Protein AF-A0A9E0KUA5-F1 (afdb_monomer)

Foldseek 3Di:
DDDDDDDDDDDDDDDDDDDDDDDDDDDDDPDDDDDDDDDDDDDDPPDPPPPPPDDDPDPPPPPPPPPPPDDPVRLVVQLVQVLVVLCVQQVLAGDPPQHAAADVPLLVVLVPDPVLQVDDDPNHRQDSVSVVVSVVVVCPDPSNVVNLQPDQAHAHSNNDGDGGRPNPDPDD

Radius of gyration: 28.0 Å; Cα contacts (8 Å, |Δi|>4): 112; chains: 1; bounding box: 60×71×62 Å

Sequence (172 aa):
MSYIPRPRKRVYVLSDRKEEGASKTFSSYIHTKPYTQTYNLDSDPHRKRKNFAKENRRPFREKKAQQPLFSPAQRRARLIEIINFFVKTYPMCFSLTNPKPLKIRIHQDIFAKADYLQMTVSSLPISKIMVREALCFYTKSEPYKHALSNAEGRVDLTGEIVSPVQVEMDQV

Nearest PDB structures (foldseek):
  7rgt-assembly7_G  TM=7.886E-01  e=6.054E-05  Legionella pneumophila
  7rgt-assembly6_F  TM=8.118E-01  e=8.819E-05  Legionella pneumophila
  7rgs-assembly2_B  TM=8.378E-01  e=1.758E-04  Legionella pneumophila

Secondary structure (DSSP, 8-state):
----PPPPPP---------------------PPPPPP-------TT-------STT------------SS-HHHHHHHHHHHHHHHHHH-TTT--SSSPPPBPTTTHHHHHHSGGGGG-EETTEE--HHHHHHHHHHHHTSHHHHHHHHH-SEEE-SSS-EEEE--------

pLDDT: mean 72.06, std 22.09, range [31.19, 96.31]

Solvent-accessible surface area (backbone atoms only — not comparable to full-atom values): 11690 Å² total; per-residue (Å²): 138,84,87,82,83,79,86,78,82,89,78,87,82,88,80,89,80,89,86,82,84,87,88,87,88,88,92,81,82,82,83,79,83,81,88,83,88,81,79,93,78,85,90,77,96,77,76,78,79,76,80,86,68,83,86,76,74,69,75,80,73,73,74,72,82,72,71,74,95,54,53,76,66,59,47,51,52,50,33,51,53,52,48,55,48,42,30,73,75,25,57,68,31,34,44,94,83,72,31,54,33,65,34,87,70,47,69,55,62,50,69,69,39,76,66,48,82,71,41,60,57,94,94,36,76,64,49,78,64,54,54,54,51,26,50,53,55,52,66,66,34,68,63,33,48,57,30,45,77,74,39,77,39,15,25,36,72,84,46,49,76,77,42,74,50,84,76,79,77,86,83,127

Structure (mmCIF, N/CA/C/O backbone):
data_AF-A0A9E0KUA5-F1
#
_entry.id   AF-A0A9E0KUA5-F1
#
loop_
_atom_site.group_PDB
_atom_site.id
_atom_site.type_symbol
_atom_site.label_atom_id
_atom_site.label_alt_id
_atom_site.label_comp_id
_atom_site.label_asym_id
_atom_site.label_entity_id
_atom_site.label_seq_id
_atom_site.pdbx_PDB_ins_code
_atom_site.Cartn_x
_atom_site.Cartn_y
_atom_site.Cartn_z
_atom_site.occupancy
_atom_site.B_iso_or_equiv
_atom_site.auth_seq_id
_atom_site.auth_comp_id
_atom_site.auth_asym_id
_atom_site.auth_atom_id
_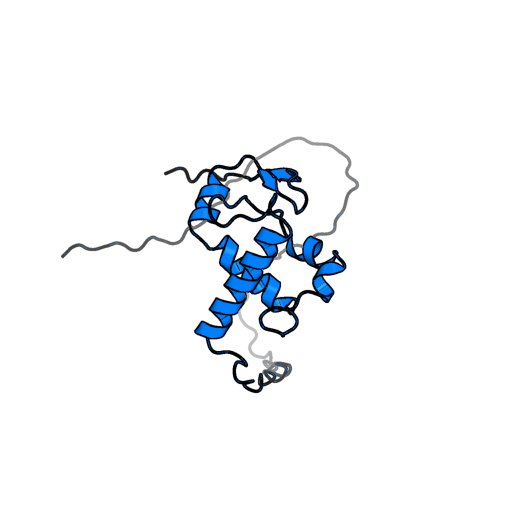atom_site.pdbx_PDB_model_num
ATOM 1 N N . MET A 1 1 ? 28.644 -2.226 37.965 1.00 46.88 1 MET A N 1
ATOM 2 C CA . MET A 1 1 ? 28.242 -3.350 37.088 1.00 46.88 1 MET A CA 1
ATOM 3 C C . MET A 1 1 ? 26.881 -3.837 37.552 1.00 46.88 1 MET A C 1
ATOM 5 O O . MET A 1 1 ? 26.801 -4.397 38.635 1.00 46.88 1 MET A O 1
ATOM 9 N N . SER A 1 2 ? 25.820 -3.556 36.796 1.00 52.16 2 SER A N 1
ATOM 10 C CA . SER A 1 2 ? 24.435 -3.758 37.251 1.00 52.16 2 SER A CA 1
ATOM 11 C C . SER A 1 2 ? 23.842 -5.019 36.622 1.00 52.16 2 SER A C 1
ATOM 13 O O . SER A 1 2 ? 23.812 -5.148 35.400 1.00 52.16 2 SER A O 1
ATOM 15 N N . TYR A 1 3 ? 23.401 -5.963 37.451 1.00 46.66 3 TYR A N 1
ATOM 16 C CA . TYR A 1 3 ? 22.882 -7.261 37.016 1.00 46.66 3 TYR A CA 1
ATOM 17 C C . TYR A 1 3 ? 21.419 -7.133 36.563 1.00 46.66 3 TYR A C 1
ATOM 19 O O . TYR A 1 3 ? 20.558 -6.786 37.366 1.00 46.66 3 TYR A O 1
ATOM 27 N N . ILE A 1 4 ? 21.126 -7.424 35.291 1.00 55.69 4 ILE A N 1
ATOM 28 C CA . ILE A 1 4 ? 19.754 -7.416 34.754 1.00 55.69 4 ILE A CA 1
ATOM 29 C C . ILE A 1 4 ? 19.180 -8.842 34.850 1.00 55.69 4 ILE A C 1
ATOM 31 O O . ILE A 1 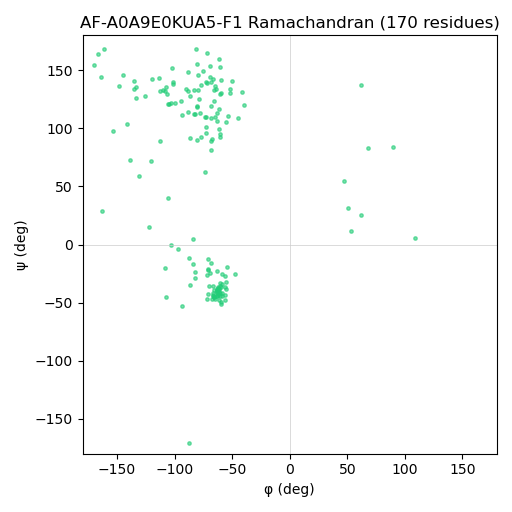4 ? 19.651 -9.731 34.131 1.00 55.69 4 IL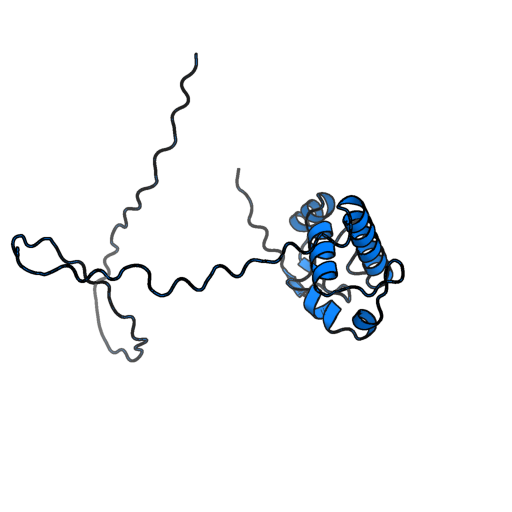E A O 1
ATOM 35 N N . PRO A 1 5 ? 18.179 -9.108 35.712 1.00 55.78 5 PRO A N 1
ATOM 36 C CA . PRO A 1 5 ? 17.581 -10.433 35.828 1.00 55.78 5 PRO A CA 1
ATOM 37 C C . PRO A 1 5 ? 16.697 -10.752 34.613 1.00 55.78 5 PRO A C 1
ATOM 39 O O . PRO A 1 5 ? 15.941 -9.913 34.126 1.00 55.78 5 PRO A O 1
ATOM 42 N N . ARG A 1 6 ? 16.759 -11.998 34.125 1.00 50.38 6 ARG A N 1
ATOM 43 C CA . ARG A 1 6 ? 15.902 -12.464 33.021 1.00 50.38 6 ARG A CA 1
ATOM 44 C C . ARG A 1 6 ? 14.480 -12.756 33.530 1.00 50.38 6 ARG A C 1
ATOM 46 O O . ARG A 1 6 ? 14.357 -13.413 34.568 1.00 50.38 6 ARG A O 1
ATOM 53 N N . PRO A 1 7 ? 13.411 -12.370 32.807 1.00 48.31 7 PRO A N 1
ATOM 54 C CA . PRO A 1 7 ? 12.045 -12.705 33.201 1.00 48.31 7 PRO A CA 1
ATOM 55 C C . PRO A 1 7 ? 11.810 -14.224 33.165 1.00 48.31 7 PRO A C 1
ATOM 57 O O . PRO A 1 7 ? 12.189 -14.914 32.214 1.00 48.31 7 PRO A O 1
ATOM 60 N N . ARG A 1 8 ? 11.182 -14.754 34.222 1.00 54.00 8 ARG A N 1
ATOM 61 C CA . ARG A 1 8 ? 10.819 -16.177 34.337 1.00 54.00 8 ARG A CA 1
ATOM 62 C C . ARG A 1 8 ? 9.606 -16.502 33.454 1.00 54.00 8 ARG A C 1
ATOM 64 O O . ARG A 1 8 ? 8.733 -15.665 33.242 1.00 54.00 8 ARG A O 1
ATOM 71 N N . LYS A 1 9 ? 9.544 -17.739 32.952 1.00 50.31 9 LYS A N 1
ATOM 72 C CA . LYS A 1 9 ? 8.428 -18.235 32.125 1.00 50.31 9 LYS A CA 1
ATOM 73 C C . LYS A 1 9 ? 7.127 -18.271 32.941 1.00 50.31 9 LYS A C 1
ATOM 75 O O . LYS A 1 9 ? 7.140 -18.752 34.072 1.00 50.31 9 LYS A O 1
ATOM 80 N N . ARG A 1 10 ? 6.011 -17.821 32.349 1.00 46.41 10 ARG A N 1
ATOM 81 C CA . ARG A 1 10 ? 4.660 -17.990 32.917 1.00 46.41 10 ARG A CA 1
ATOM 82 C C . ARG A 1 10 ? 4.341 -19.478 33.090 1.00 46.41 10 ARG A C 1
ATOM 84 O O . ARG A 1 10 ? 4.466 -20.247 32.139 1.00 46.41 10 ARG A O 1
ATOM 91 N N . VAL A 1 11 ? 3.870 -19.839 34.278 1.00 41.66 11 VAL A N 1
ATOM 92 C CA . VAL A 1 11 ? 3.135 -21.079 34.550 1.00 41.66 11 VAL A CA 1
ATOM 93 C C . VAL A 1 11 ? 1.681 -20.671 34.759 1.00 41.66 11 VAL A C 1
ATOM 95 O O . VAL A 1 11 ? 1.419 -19.739 35.517 1.00 41.66 11 VAL A O 1
ATOM 98 N N . TYR A 1 12 ? 0.749 -21.331 34.076 1.00 46.88 12 TYR A N 1
ATOM 99 C CA . TYR A 1 12 ? -0.680 -21.146 34.312 1.00 46.88 12 TYR A CA 1
ATOM 100 C C . TYR A 1 12 ? -1.153 -22.219 35.292 1.00 46.88 12 TYR A C 1
ATOM 102 O O . TYR A 1 12 ? -0.984 -23.407 35.030 1.00 46.88 12 TYR A O 1
ATOM 110 N N . VAL A 1 13 ? -1.744 -21.790 36.405 1.00 45.75 13 VAL A N 1
ATOM 111 C CA . VAL A 1 13 ? -2.511 -22.645 37.316 1.00 45.75 13 VAL A CA 1
ATOM 112 C C . VAL A 1 13 ? -3.978 -22.303 37.078 1.00 45.75 13 VAL A C 1
ATOM 114 O O . VAL A 1 13 ? -4.350 -21.137 37.202 1.00 45.75 13 VAL A O 1
ATOM 117 N N . LEU A 1 14 ? -4.791 -23.287 36.689 1.00 40.06 14 LEU A N 1
ATOM 118 C CA . LEU A 1 14 ? -6.245 -23.146 36.732 1.00 40.06 14 LEU A CA 1
ATOM 119 C C . LEU A 1 14 ? -6.721 -23.589 38.116 1.00 40.06 14 LEU A C 1
ATOM 121 O O . LEU A 1 14 ? -6.327 -24.656 38.582 1.00 40.06 14 LEU A O 1
ATOM 125 N N . SER A 1 15 ? -7.565 -22.769 38.736 1.00 36.19 15 SER A N 1
ATOM 126 C CA . SER A 1 15 ? -8.250 -23.080 39.991 1.00 36.19 15 SER A CA 1
ATOM 127 C C . SER A 1 15 ? -9.724 -23.346 39.706 1.00 36.19 15 SER A C 1
ATOM 129 O O . SER A 1 15 ? -10.353 -22.596 38.956 1.00 36.19 15 SER A O 1
ATOM 131 N N . ASP A 1 16 ? -10.271 -24.398 40.306 1.00 39.47 16 ASP A N 1
ATOM 132 C CA . ASP A 1 16 ? -11.622 -24.883 40.027 1.00 39.47 16 ASP A CA 1
ATOM 133 C C . ASP A 1 16 ? -12.733 -23.934 40.509 1.00 39.47 16 ASP A C 1
ATOM 135 O O . ASP A 1 16 ? -12.661 -23.351 41.593 1.00 39.47 16 ASP A O 1
ATOM 139 N N . ARG A 1 17 ? -13.828 -23.858 39.739 1.00 41.91 17 ARG A N 1
ATOM 140 C CA . ARG A 1 17 ? -15.139 -23.414 40.235 1.00 41.91 17 ARG A CA 1
ATOM 141 C C . ARG A 1 17 ? -16.047 -24.629 40.396 1.00 41.91 17 ARG A C 1
ATOM 143 O O . ARG A 1 17 ? -16.326 -25.324 39.423 1.00 41.91 17 ARG A O 1
ATOM 150 N N . LYS A 1 18 ? -16.531 -24.847 41.620 1.00 40.12 18 LYS A N 1
ATOM 151 C CA . LYS A 1 18 ? -17.674 -25.726 41.895 1.00 40.12 18 LYS A CA 1
ATOM 152 C C . LYS A 1 18 ? -18.963 -25.066 41.407 1.00 40.12 18 LYS A C 1
ATOM 154 O O . LYS A 1 18 ? -19.182 -23.903 41.732 1.00 40.12 18 LYS A O 1
ATOM 159 N N . GLU A 1 19 ? -19.849 -25.846 40.796 1.00 42.31 19 GLU A N 1
ATOM 160 C CA . GLU A 1 19 ? -21.298 -25.622 40.859 1.00 42.31 19 GLU A CA 1
ATOM 161 C C . GLU A 1 19 ? -21.994 -26.962 41.154 1.00 42.31 19 GLU A C 1
ATOM 163 O O . GLU A 1 19 ? -21.631 -27.997 40.594 1.00 42.31 19 GLU A O 1
ATOM 168 N N . GLU A 1 20 ? -22.959 -26.950 42.077 1.00 39.97 20 GLU A N 1
ATOM 169 C CA . GLU A 1 20 ? -23.757 -28.112 42.492 1.00 39.97 20 GLU A CA 1
ATOM 170 C C . GLU A 1 20 ? -25.228 -27.922 42.069 1.00 39.97 20 GLU A C 1
ATOM 172 O O . GLU A 1 20 ? -25.752 -26.816 42.161 1.00 39.97 20 GLU A O 1
ATOM 177 N N . GLY A 1 21 ? -25.906 -29.008 41.665 1.00 34.53 21 GLY A N 1
ATOM 178 C CA . GLY A 1 21 ? -27.368 -29.055 41.447 1.00 34.53 21 GLY A CA 1
ATOM 179 C C . GLY A 1 21 ? -27.834 -28.682 40.023 1.00 34.53 21 GLY A C 1
ATOM 180 O O . GLY A 1 21 ? -28.098 -27.522 39.750 1.00 34.53 21 GLY A O 1
ATOM 181 N N . ALA A 1 22 ? -27.859 -29.580 39.022 1.00 35.97 22 ALA A N 1
ATOM 182 C CA . ALA A 1 22 ? -28.844 -30.669 38.804 1.00 35.97 22 ALA A CA 1
ATOM 183 C C . ALA A 1 22 ? -30.296 -30.163 38.580 1.00 35.97 22 ALA A C 1
ATOM 185 O O . ALA A 1 22 ? -30.755 -29.328 39.338 1.00 35.97 22 ALA A O 1
ATOM 186 N N . SER A 1 23 ? -31.144 -30.648 37.655 1.00 46.47 23 SER A N 1
ATOM 187 C CA . SER A 1 23 ? -31.140 -31.672 36.573 1.00 46.47 23 SER A CA 1
ATOM 188 C C . SER A 1 23 ? -32.406 -31.430 35.701 1.00 46.47 23 SER A C 1
ATOM 190 O O . SER A 1 23 ? -33.335 -30.825 36.217 1.00 46.47 23 SER A O 1
ATOM 192 N N . LYS A 1 24 ? -32.654 -31.904 34.463 1.00 40.72 24 LYS A N 1
ATOM 193 C CA . LYS A 1 24 ? -31.957 -32.562 33.318 1.00 40.72 24 LYS A CA 1
ATOM 194 C C . LYS A 1 24 ? -32.927 -32.386 32.112 1.00 40.72 24 LYS A C 1
ATOM 196 O O . LYS A 1 24 ? -34.133 -32.415 32.314 1.00 40.72 24 LYS A O 1
ATOM 201 N N . THR A 1 25 ? -32.516 -32.183 30.859 1.00 47.22 25 THR A N 1
ATOM 202 C CA . THR A 1 25 ? -32.025 -33.200 29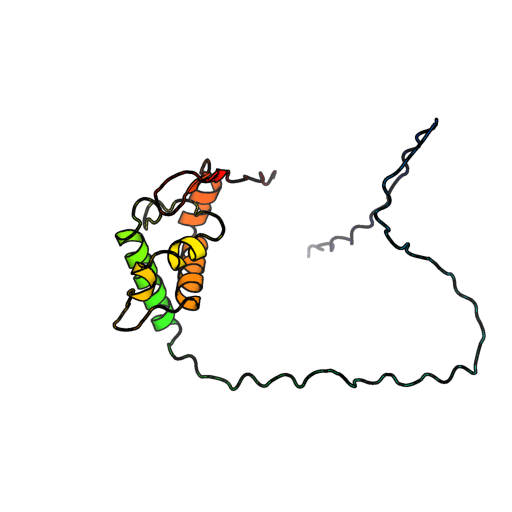.899 1.00 47.22 25 THR A CA 1
ATOM 203 C C . THR A 1 25 ? -31.424 -32.496 28.667 1.00 47.22 25 THR A C 1
ATOM 205 O O . THR A 1 25 ? -31.753 -31.350 28.381 1.00 47.22 25 THR A O 1
ATOM 208 N N . PHE A 1 26 ? -30.499 -33.155 27.961 1.00 33.44 26 PHE A N 1
ATOM 209 C CA . PHE A 1 26 ? -29.517 -32.502 27.084 1.00 33.44 26 PHE A CA 1
ATOM 210 C C . PHE A 1 26 ? -29.424 -33.222 25.728 1.00 33.44 26 PHE A C 1
ATOM 212 O O . PHE A 1 26 ? -29.189 -34.428 25.701 1.00 33.44 26 PHE A O 1
ATOM 219 N N . SER A 1 27 ? -29.583 -32.501 24.610 1.00 37.41 27 SER A N 1
ATOM 220 C CA . SER A 1 27 ? -29.457 -33.055 23.249 1.00 37.41 27 SER A CA 1
ATOM 221 C C . SER A 1 27 ? -28.702 -32.103 22.316 1.00 37.41 27 SER A C 1
ATOM 223 O O . SER A 1 27 ? -29.268 -31.462 21.433 1.00 37.41 27 SER A O 1
ATOM 225 N N . SER A 1 28 ? -27.389 -32.002 22.523 1.00 40.12 28 SER A N 1
ATOM 226 C CA . SER A 1 28 ? -26.469 -31.385 21.563 1.00 40.12 28 SER A CA 1
ATOM 227 C C . SER A 1 28 ? -25.068 -31.976 21.728 1.00 40.12 28 SER A C 1
ATOM 229 O O . SER A 1 28 ? -24.311 -31.557 22.603 1.00 40.12 28 SER A O 1
ATOM 231 N N . TYR A 1 29 ? -24.709 -32.949 20.888 1.00 38.41 29 TYR A N 1
ATOM 232 C CA . TYR A 1 29 ? -23.370 -33.542 20.882 1.00 38.41 29 TYR A CA 1
ATOM 233 C C . TYR A 1 29 ? -22.608 -33.209 19.600 1.00 38.41 29 TYR A C 1
ATOM 235 O O . TYR A 1 29 ? -22.574 -33.981 18.643 1.00 38.41 29 TYR A O 1
ATOM 243 N N . ILE A 1 30 ? -21.903 -32.077 19.640 1.00 38.78 30 ILE A N 1
ATOM 244 C CA . ILE A 1 30 ? -20.647 -31.942 18.901 1.00 38.78 30 ILE A CA 1
ATOM 245 C C . ILE A 1 30 ? -19.639 -32.871 19.586 1.00 38.78 30 ILE A C 1
ATOM 247 O O . ILE A 1 30 ? -19.358 -32.729 20.774 1.00 38.78 30 ILE A O 1
ATOM 251 N N . HIS A 1 31 ? -19.119 -33.849 18.849 1.00 36.12 31 HIS A N 1
ATOM 252 C CA . HIS A 1 31 ? -18.245 -34.879 19.406 1.00 36.12 31 HIS A CA 1
ATOM 253 C C . HIS A 1 31 ? -16.780 -34.407 19.419 1.00 36.12 31 HIS A C 1
ATOM 255 O O . HIS A 1 31 ? -16.037 -34.594 18.454 1.00 36.12 31 HIS A O 1
ATOM 261 N N . THR A 1 32 ? -16.343 -33.797 20.522 1.00 43.66 32 THR A N 1
ATOM 262 C CA . THR A 1 32 ? -14.916 -33.589 20.807 1.00 43.66 32 THR A CA 1
ATOM 263 C C . THR A 1 32 ? -14.311 -34.896 21.328 1.00 43.66 32 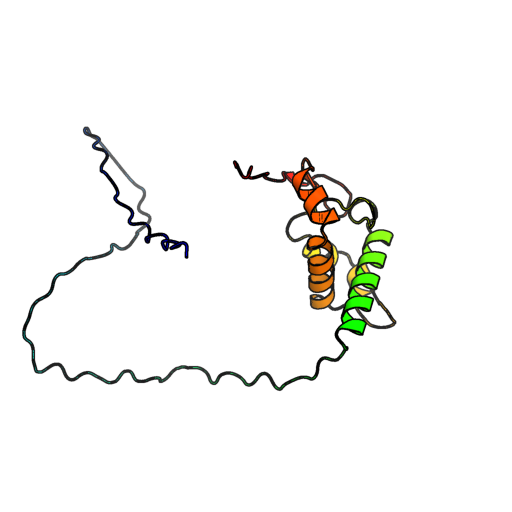THR A C 1
ATOM 265 O O . THR A 1 32 ? -14.810 -35.492 22.279 1.00 43.66 32 THR A O 1
ATOM 268 N N . LYS A 1 33 ? -13.232 -35.385 20.699 1.00 39.16 33 LYS A N 1
ATOM 269 C CA . LYS A 1 33 ? -12.516 -36.577 21.188 1.00 39.16 33 LYS A CA 1
ATOM 270 C C . LYS A 1 33 ? -11.523 -36.180 22.295 1.00 39.16 33 LYS A C 1
ATOM 272 O O . LYS A 1 33 ? -10.803 -35.199 22.105 1.00 39.16 33 LYS A O 1
ATOM 277 N N . PRO A 1 34 ? -11.477 -36.902 23.431 1.00 39.25 34 PRO A N 1
ATOM 278 C CA . PRO A 1 34 ? -10.744 -36.471 24.618 1.00 39.25 34 PRO A CA 1
ATOM 279 C C . PRO A 1 34 ? -9.237 -36.752 24.555 1.00 39.25 34 PRO A C 1
ATOM 281 O O . PRO A 1 34 ? -8.771 -37.684 23.900 1.00 39.25 34 PRO A O 1
ATOM 284 N N . TYR A 1 35 ? -8.488 -35.956 25.316 1.00 31.19 35 TYR A N 1
ATOM 285 C CA . TYR A 1 35 ? -7.081 -36.169 25.645 1.00 31.19 35 TYR A CA 1
ATOM 286 C C . TYR A 1 35 ? -6.969 -37.190 26.787 1.00 31.19 35 TYR A C 1
ATOM 288 O O . TYR A 1 35 ? -7.467 -36.937 27.882 1.00 31.19 35 TYR A O 1
ATOM 296 N N . THR A 1 36 ? -6.311 -38.328 26.555 1.00 42.38 36 THR A N 1
ATOM 297 C CA . THR A 1 36 ? -5.992 -39.302 27.612 1.00 42.38 36 THR A CA 1
ATOM 298 C C . THR A 1 36 ? -4.549 -39.154 28.070 1.00 42.38 36 THR A C 1
ATOM 300 O O . THR A 1 36 ? -3.611 -39.306 27.288 1.00 42.38 36 THR A O 1
ATOM 303 N N . GLN A 1 37 ? -4.389 -38.904 29.363 1.00 44.44 37 GLN A N 1
ATOM 304 C CA . GLN A 1 37 ? -3.124 -38.895 30.085 1.00 44.44 37 GLN A CA 1
ATOM 305 C C . GLN A 1 37 ? -2.809 -40.329 30.544 1.00 44.44 37 GLN A C 1
ATOM 307 O O . GLN A 1 37 ? -3.655 -40.953 31.178 1.00 44.44 37 GLN A O 1
ATOM 312 N N . THR A 1 38 ? -1.621 -40.861 30.245 1.00 39.03 38 THR A N 1
ATOM 313 C CA . THR A 1 38 ? -1.185 -42.182 30.740 1.00 39.03 38 THR A CA 1
ATOM 314 C C . THR A 1 38 ? 0.250 -42.135 31.245 1.00 39.03 38 THR A C 1
ATOM 316 O O . THR A 1 38 ? 1.135 -41.582 30.593 1.00 39.03 38 THR A O 1
ATOM 319 N N . TYR A 1 39 ? 0.444 -42.719 32.420 1.00 37.72 39 TYR A N 1
ATOM 320 C CA . TYR A 1 39 ? 1.673 -42.741 33.213 1.00 37.72 39 TYR A CA 1
ATOM 321 C C . TYR A 1 39 ? 2.644 -43.820 32.707 1.00 37.72 39 TYR A C 1
ATOM 323 O O . TYR A 1 39 ? 2.269 -44.677 31.905 1.00 37.72 39 TYR A O 1
ATOM 331 N N . ASN A 1 40 ? 3.893 -43.785 33.176 1.00 48.75 40 ASN A N 1
ATOM 332 C CA . ASN A 1 40 ? 4.904 -44.772 32.797 1.00 48.75 40 ASN A CA 1
ATOM 333 C C . ASN A 1 40 ? 4.541 -46.173 33.325 1.00 48.75 40 ASN A C 1
ATOM 335 O O . ASN A 1 40 ? 4.258 -46.322 34.512 1.00 48.75 40 ASN A O 1
ATOM 339 N N . LEU A 1 41 ? 4.636 -47.188 32.462 1.00 42.66 41 LEU A N 1
ATOM 340 C CA . LEU A 1 41 ? 4.950 -48.558 32.870 1.00 42.66 41 LEU A CA 1
ATOM 341 C C . LEU A 1 41 ? 6.333 -48.910 32.321 1.00 42.66 41 LEU A C 1
ATOM 343 O O . LEU A 1 41 ? 6.611 -48.689 31.140 1.00 42.66 41 LEU A O 1
ATOM 347 N N . ASP A 1 42 ? 7.173 -49.462 33.187 1.00 44.12 42 ASP A N 1
ATOM 348 C CA . ASP A 1 42 ? 8.471 -50.021 32.828 1.00 44.12 42 ASP A CA 1
ATOM 349 C C . ASP A 1 42 ? 8.354 -51.349 32.053 1.00 44.12 42 ASP A C 1
ATOM 351 O O . ASP A 1 42 ? 7.335 -52.037 32.092 1.00 44.12 42 ASP A O 1
ATOM 355 N N . SER A 1 43 ? 9.469 -51.732 31.423 1.00 50.53 43 SER A N 1
ATOM 356 C CA . SER A 1 43 ? 9.803 -53.103 30.999 1.00 50.53 43 SER A CA 1
ATOM 357 C C . SER A 1 43 ? 8.983 -53.765 29.875 1.00 50.53 43 SER A C 1
ATOM 359 O O . SER A 1 43 ? 8.196 -54.676 30.113 1.00 50.53 43 SER A O 1
ATOM 361 N N . ASP A 1 44 ? 9.342 -53.470 28.618 1.00 49.00 44 ASP A N 1
ATOM 362 C CA . ASP A 1 44 ? 9.274 -54.462 27.524 1.00 49.00 44 ASP A CA 1
ATOM 363 C C . ASP A 1 44 ? 10.490 -54.318 26.569 1.00 49.00 44 ASP A C 1
ATOM 365 O O . ASP A 1 44 ? 10.551 -53.374 25.771 1.00 49.00 44 ASP A O 1
ATOM 369 N N . PRO A 1 45 ? 11.497 -55.216 26.640 1.00 51.72 45 PRO A N 1
ATOM 370 C CA . PRO A 1 45 ? 12.764 -55.068 25.922 1.00 51.72 45 PRO A CA 1
ATOM 371 C C . PRO A 1 45 ? 12.746 -55.566 24.463 1.00 51.72 45 PRO A C 1
ATOM 373 O O . PRO A 1 45 ? 13.800 -55.573 23.820 1.00 51.72 45 PRO A O 1
ATOM 376 N N . HIS A 1 46 ? 11.605 -56.003 23.905 1.00 51.81 46 HIS A N 1
ATOM 377 C CA . HIS A 1 46 ? 11.573 -56.665 22.585 1.00 51.81 46 HIS A CA 1
ATOM 378 C C . HIS A 1 46 ? 10.687 -56.030 21.504 1.00 51.81 46 HIS A C 1
ATOM 380 O O . HIS A 1 46 ? 10.517 -56.589 20.413 1.00 51.81 46 HIS A O 1
ATOM 386 N N . ARG A 1 47 ? 10.245 -54.781 21.689 1.00 46.88 47 ARG A N 1
ATOM 387 C CA . ARG A 1 47 ? 9.596 -54.030 20.604 1.00 46.88 47 ARG A CA 1
ATOM 388 C C . ARG A 1 47 ? 10.613 -53.417 19.633 1.00 46.88 47 ARG A C 1
ATOM 390 O O . ARG A 1 47 ? 11.016 -52.263 19.775 1.00 46.88 47 ARG A O 1
ATOM 397 N N . LYS A 1 48 ? 10.980 -54.177 18.588 1.00 49.09 48 LYS A N 1
ATOM 398 C CA . LYS A 1 48 ? 11.780 -53.700 17.438 1.00 49.09 48 LYS A CA 1
ATOM 399 C C . LYS A 1 48 ? 11.259 -52.338 16.950 1.00 49.09 48 LYS A C 1
ATOM 401 O O . LYS A 1 48 ? 10.185 -52.260 16.348 1.00 49.09 48 LYS A O 1
ATOM 406 N N . ARG A 1 49 ? 12.029 -51.267 17.180 1.00 52.03 49 ARG A N 1
ATOM 407 C CA . ARG A 1 49 ? 11.753 -49.924 16.646 1.00 52.03 49 ARG A CA 1
ATOM 408 C C . ARG A 1 49 ? 11.773 -49.993 15.118 1.00 52.03 49 ARG A C 1
ATOM 410 O O . ARG A 1 49 ? 12.839 -49.984 14.509 1.00 52.03 49 ARG A O 1
ATOM 417 N N . LYS A 1 50 ? 10.596 -50.062 14.487 1.00 51.44 50 LYS A N 1
ATOM 418 C CA . LYS A 1 50 ? 10.477 -49.848 13.041 1.00 51.44 50 LYS A CA 1
ATOM 419 C C . LYS A 1 50 ? 10.914 -48.414 12.754 1.00 51.44 50 LYS A C 1
ATOM 421 O O . LYS A 1 50 ? 10.268 -47.465 13.195 1.00 51.44 50 LYS A O 1
ATOM 426 N N . ASN A 1 51 ? 12.030 -48.278 12.045 1.00 49.38 51 ASN A N 1
ATOM 427 C CA . ASN A 1 51 ? 12.570 -46.994 11.624 1.00 49.38 51 ASN A CA 1
ATOM 428 C C . ASN A 1 51 ? 11.624 -46.354 10.600 1.00 49.38 51 ASN A C 1
ATOM 430 O O . ASN A 1 51 ? 11.789 -46.547 9.401 1.00 49.38 51 ASN A O 1
ATOM 434 N N . PHE A 1 52 ? 10.659 -45.553 11.060 1.00 50.19 52 PHE A N 1
ATOM 435 C CA . PHE A 1 52 ? 9.911 -44.625 10.204 1.00 50.19 52 PHE A CA 1
ATOM 436 C C . PHE A 1 52 ? 10.800 -43.427 9.837 1.00 50.19 52 PHE A C 1
ATOM 438 O O . PHE A 1 52 ? 10.558 -42.276 10.204 1.00 50.19 52 PHE A O 1
ATOM 445 N N . ALA A 1 53 ? 11.894 -43.722 9.139 1.00 56.28 53 ALA A N 1
ATOM 446 C CA . ALA A 1 53 ? 12.827 -42.735 8.644 1.00 56.28 53 ALA A CA 1
ATOM 447 C C . ALA A 1 53 ? 12.253 -42.054 7.392 1.00 56.28 53 ALA A C 1
ATOM 449 O O . ALA A 1 53 ? 12.149 -42.660 6.338 1.00 56.28 53 ALA A O 1
ATOM 450 N N . LYS A 1 54 ? 11.952 -40.755 7.508 1.00 57.97 54 LYS A N 1
ATOM 451 C CA . LYS A 1 54 ? 12.152 -39.743 6.448 1.00 57.97 54 LYS A CA 1
ATOM 452 C C . LYS A 1 54 ? 11.613 -40.018 5.018 1.00 57.97 54 LYS A C 1
ATOM 454 O O . LYS A 1 54 ? 12.155 -39.441 4.084 1.00 57.97 54 LYS A O 1
ATOM 459 N N . GLU A 1 55 ? 10.514 -40.741 4.813 1.00 53.81 55 GLU A N 1
ATOM 460 C CA . GLU A 1 55 ? 10.039 -41.077 3.449 1.00 53.81 55 GLU A CA 1
ATOM 461 C C . GLU A 1 55 ? 8.799 -40.291 2.964 1.00 53.81 55 GLU A C 1
ATOM 463 O O . GLU A 1 55 ? 7.896 -40.846 2.351 1.00 53.81 55 GLU A O 1
ATOM 468 N N . ASN A 1 56 ? 8.703 -38.985 3.259 1.00 52.81 56 ASN A N 1
ATOM 469 C CA . ASN A 1 56 ? 7.759 -38.093 2.548 1.00 52.81 56 ASN A CA 1
ATOM 470 C C . ASN A 1 56 ? 8.046 -36.584 2.697 1.00 52.81 56 ASN A C 1
ATOM 472 O O . ASN A 1 56 ? 7.152 -35.735 2.610 1.00 52.81 56 ASN A O 1
ATOM 476 N N . ARG A 1 57 ? 9.317 -36.199 2.884 1.00 59.00 57 ARG A N 1
ATOM 477 C CA . ARG A 1 57 ? 9.709 -34.810 2.608 1.00 59.00 57 ARG A CA 1
ATOM 478 C C . ARG A 1 57 ? 9.730 -34.637 1.094 1.00 59.00 57 ARG A C 1
ATOM 480 O O . ARG A 1 57 ? 10.731 -34.966 0.465 1.00 59.00 57 ARG A O 1
ATOM 487 N N . ARG A 1 58 ? 8.626 -34.120 0.529 1.00 58.69 58 ARG A N 1
ATOM 488 C CA . ARG A 1 58 ? 8.583 -33.622 -0.859 1.00 58.69 58 ARG A CA 1
ATOM 489 C C . ARG A 1 58 ? 9.884 -32.854 -1.116 1.00 58.69 58 ARG A C 1
ATOM 491 O O . ARG A 1 58 ? 10.217 -32.024 -0.260 1.00 58.69 58 ARG A O 1
ATOM 498 N N . PRO A 1 59 ? 10.613 -33.110 -2.221 1.00 54.50 59 PRO A N 1
ATOM 499 C CA . PRO A 1 59 ? 11.850 -32.394 -2.492 1.00 54.50 59 PRO A CA 1
ATOM 500 C C . PRO A 1 59 ? 11.554 -30.903 -2.383 1.00 54.50 59 PRO A C 1
ATOM 502 O O . PRO A 1 59 ? 10.538 -30.432 -2.906 1.00 54.50 59 PRO A O 1
ATOM 505 N N . PHE A 1 60 ? 12.386 -30.186 -1.624 1.00 56.25 60 PHE A N 1
ATOM 506 C CA . PHE A 1 60 ? 12.265 -28.743 -1.473 1.00 56.25 60 PHE A CA 1
ATOM 507 C C . PHE A 1 60 ? 12.436 -28.162 -2.870 1.00 56.25 60 PHE A C 1
ATOM 509 O O . PHE A 1 60 ? 13.559 -28.057 -3.350 1.00 56.25 60 PHE A O 1
ATOM 516 N N . ARG A 1 61 ? 11.309 -27.909 -3.555 1.00 66.44 61 ARG A N 1
ATOM 517 C CA . ARG A 1 61 ? 11.278 -27.503 -4.959 1.00 66.44 61 ARG A CA 1
ATOM 518 C C . ARG A 1 61 ? 12.151 -26.275 -5.058 1.00 66.44 61 ARG A C 1
ATOM 520 O O . ARG A 1 61 ? 11.737 -25.211 -4.594 1.00 66.44 61 ARG A O 1
ATOM 527 N N . GLU A 1 62 ? 13.339 -26.457 -5.627 1.00 58.97 62 GLU A N 1
ATOM 528 C CA . GLU A 1 62 ? 14.304 -25.390 -5.790 1.00 58.97 62 GLU A CA 1
ATOM 529 C C . GLU A 1 62 ? 13.576 -24.264 -6.501 1.00 58.97 62 GLU A C 1
ATOM 531 O O . GLU A 1 62 ? 13.143 -24.380 -7.655 1.00 58.97 62 GLU A O 1
ATOM 536 N N . LYS A 1 63 ? 13.351 -23.178 -5.759 1.00 64.31 63 LYS A N 1
ATOM 537 C CA . LYS A 1 63 ? 12.874 -21.942 -6.345 1.00 64.31 63 LYS A CA 1
ATOM 538 C C . LYS A 1 63 ? 14.047 -21.465 -7.180 1.00 64.31 63 LYS A C 1
ATOM 540 O O . LYS A 1 63 ? 14.904 -20.768 -6.645 1.00 64.31 63 LYS A O 1
ATOM 545 N N . LYS A 1 64 ? 14.106 -21.906 -8.450 1.00 56.84 64 LYS A N 1
ATOM 546 C CA . LYS A 1 64 ? 15.059 -21.405 -9.447 1.00 56.84 64 LYS A CA 1
ATOM 547 C C . LYS A 1 64 ? 15.141 -19.908 -9.219 1.00 56.84 64 LYS A C 1
ATOM 549 O O . LYS A 1 64 ? 14.091 -19.261 -9.237 1.00 56.84 64 LYS A O 1
ATOM 554 N N . ALA A 1 65 ? 16.335 -19.414 -8.901 1.00 58.56 65 ALA A N 1
ATOM 555 C CA . ALA A 1 65 ? 16.537 -18.043 -8.467 1.00 58.56 65 ALA A CA 1
ATOM 556 C C . ALA A 1 65 ? 16.260 -17.107 -9.648 1.00 58.56 65 ALA A C 1
ATOM 558 O O . ALA A 1 65 ? 17.163 -16.699 -10.373 1.00 58.56 65 ALA A O 1
ATOM 559 N N . GLN A 1 66 ? 14.976 -16.827 -9.876 1.00 61.50 66 GLN A N 1
ATOM 560 C CA . GLN A 1 66 ? 14.520 -15.829 -10.820 1.00 61.50 66 GLN A CA 1
ATOM 561 C C . GLN A 1 66 ? 15.060 -14.510 -10.298 1.00 61.50 66 GLN A C 1
ATOM 563 O O . GLN A 1 66 ? 14.606 -14.014 -9.263 1.00 61.50 66 GLN A O 1
ATOM 568 N N . GLN A 1 67 ? 16.081 -14.002 -10.987 1.00 62.12 67 GLN A N 1
ATOM 569 C CA . GLN A 1 67 ? 16.679 -12.719 -10.666 1.00 62.12 67 GLN A CA 1
ATOM 570 C C . GLN A 1 67 ? 15.557 -11.677 -10.590 1.00 62.12 67 GLN A C 1
ATOM 572 O O . GLN A 1 67 ? 14.657 -11.690 -11.441 1.00 62.12 67 GLN A O 1
ATOM 577 N N . PRO A 1 68 ? 15.537 -10.818 -9.559 1.00 68.81 68 PRO A N 1
ATOM 578 C CA . PRO A 1 68 ? 14.458 -9.864 -9.394 1.00 68.81 68 PRO A CA 1
ATOM 579 C C . PRO A 1 68 ? 14.438 -8.933 -10.607 1.00 68.81 68 PRO A C 1
ATOM 581 O O . PRO A 1 68 ? 15.374 -8.170 -10.818 1.00 68.81 68 PRO A O 1
ATOM 584 N N . LEU A 1 69 ? 13.341 -8.976 -11.372 1.00 74.19 69 LEU A N 1
ATOM 585 C CA . LEU A 1 69 ? 13.156 -8.228 -12.627 1.00 74.19 69 LEU A CA 1
ATOM 586 C C . LEU A 1 69 ? 13.379 -6.708 -12.484 1.00 74.19 69 LEU A C 1
ATOM 588 O O . LEU A 1 69 ? 13.606 -6.019 -13.472 1.00 74.19 69 LEU A O 1
ATOM 592 N N . PHE A 1 70 ? 13.317 -6.195 -11.252 1.00 82.62 70 PHE A N 1
ATOM 593 C CA . PHE A 1 70 ? 13.542 -4.797 -10.900 1.00 82.62 70 PHE A CA 1
ATOM 594 C C . PHE A 1 70 ? 14.439 -4.686 -9.669 1.00 82.62 70 PHE A C 1
ATOM 596 O O . PHE A 1 70 ? 14.252 -5.422 -8.688 1.00 82.62 70 PHE A O 1
ATOM 603 N N . SER A 1 71 ? 15.336 -3.698 -9.688 1.00 90.50 71 SER A N 1
ATOM 604 C CA . SER A 1 71 ? 16.139 -3.323 -8.522 1.00 90.50 71 SER A CA 1
ATOM 605 C C . SER A 1 71 ? 15.247 -2.857 -7.355 1.00 90.50 71 SER A C 1
ATOM 607 O O . SER A 1 71 ? 14.095 -2.457 -7.570 1.00 90.50 71 SER A O 1
ATOM 609 N N . PRO A 1 72 ? 15.737 -2.865 -6.099 1.00 90.19 72 PRO A N 1
ATOM 610 C CA . PRO A 1 72 ? 14.958 -2.389 -4.953 1.00 90.19 72 PRO A CA 1
ATOM 611 C C . PRO A 1 72 ? 14.450 -0.947 -5.118 1.00 90.19 72 PRO A C 1
ATOM 613 O O . PRO A 1 72 ? 13.302 -0.657 -4.777 1.00 90.19 72 PRO A O 1
ATOM 616 N N . ALA A 1 73 ? 15.266 -0.066 -5.709 1.00 92.00 73 ALA A N 1
ATOM 617 C CA . ALA A 1 73 ? 14.898 1.319 -6.001 1.00 92.00 73 ALA A CA 1
ATOM 618 C C . ALA A 1 73 ? 13.801 1.414 -7.077 1.00 92.00 73 ALA A C 1
ATOM 620 O O . ALA A 1 73 ? 12.792 2.083 -6.862 1.00 92.00 73 ALA A O 1
ATOM 621 N N . GLN A 1 74 ? 13.941 0.682 -8.190 1.00 91.38 74 GLN A N 1
ATOM 622 C CA . GLN A 1 74 ? 12.930 0.626 -9.255 1.00 91.38 74 GLN A CA 1
ATOM 623 C C . GLN A 1 74 ? 11.593 0.067 -8.752 1.00 91.38 74 GLN A C 1
ATOM 625 O O . GLN A 1 74 ? 10.534 0.589 -9.097 1.00 91.38 74 GLN A O 1
ATOM 630 N N . ARG A 1 75 ? 11.624 -0.971 -7.902 1.00 90.25 75 ARG A N 1
ATOM 631 C CA . ARG A 1 75 ? 10.415 -1.487 -7.246 1.00 90.25 75 ARG A CA 1
ATOM 632 C C . ARG A 1 75 ? 9.764 -0.396 -6.398 1.00 90.25 75 ARG A C 1
ATOM 634 O O . ARG A 1 75 ? 8.576 -0.155 -6.568 1.00 90.25 75 ARG A O 1
ATOM 641 N N . ARG A 1 76 ? 10.525 0.295 -5.538 1.00 92.69 76 ARG A N 1
ATOM 642 C CA . ARG A 1 76 ? 9.998 1.378 -4.688 1.00 92.69 76 ARG A CA 1
ATOM 643 C C . ARG A 1 76 ? 9.366 2.509 -5.505 1.00 92.69 76 ARG A C 1
ATOM 645 O O . ARG A 1 76 ? 8.268 2.929 -5.155 1.00 92.69 76 ARG A O 1
ATOM 652 N N . ALA A 1 77 ? 10.009 2.955 -6.586 1.00 93.00 77 ALA A N 1
ATOM 653 C CA . ALA A 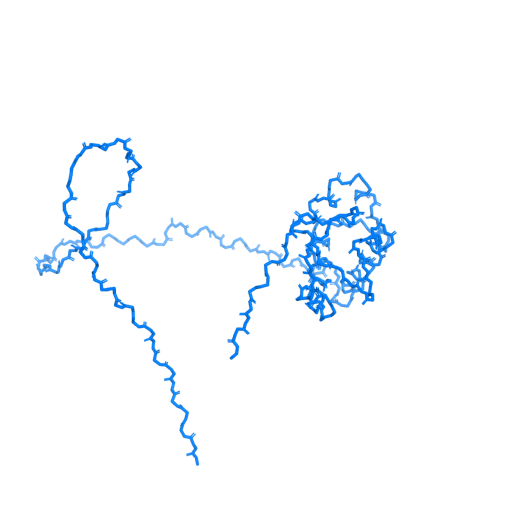1 77 ? 9.460 3.974 -7.484 1.00 93.00 77 ALA A CA 1
ATOM 654 C C . ALA A 1 77 ? 8.088 3.555 -8.043 1.00 93.00 77 ALA A C 1
ATOM 656 O O . ALA A 1 77 ? 7.110 4.283 -7.891 1.00 93.00 77 ALA A O 1
ATOM 657 N N . ARG A 1 78 ? 7.972 2.318 -8.546 1.00 92.00 78 ARG A N 1
ATOM 658 C CA . ARG A 1 78 ? 6.695 1.767 -9.030 1.00 92.00 78 ARG A CA 1
ATOM 659 C C . ARG A 1 78 ? 5.625 1.673 -7.942 1.00 92.00 78 ARG A C 1
ATOM 661 O O . ARG A 1 78 ? 4.466 1.938 -8.230 1.00 92.00 78 ARG A O 1
ATOM 668 N N . LEU A 1 79 ? 5.972 1.310 -6.702 1.00 93.88 79 LEU A N 1
ATOM 669 C CA . LEU A 1 79 ? 4.988 1.293 -5.606 1.00 93.88 79 LEU A CA 1
ATOM 670 C C . LEU A 1 79 ? 4.439 2.701 -5.322 1.00 93.88 79 LEU A C 1
ATOM 672 O O . LEU A 1 79 ? 3.243 2.844 -5.083 1.00 93.88 79 LEU A O 1
ATOM 676 N N . ILE A 1 80 ? 5.288 3.731 -5.398 1.00 94.25 80 ILE A N 1
ATOM 677 C CA . ILE A 1 80 ? 4.881 5.137 -5.257 1.00 94.25 80 ILE A CA 1
ATOM 678 C C . ILE A 1 80 ? 3.991 5.563 -6.436 1.00 94.25 80 ILE A C 1
ATOM 680 O O . ILE A 1 80 ? 2.938 6.152 -6.211 1.00 94.25 80 ILE A O 1
ATOM 684 N N . GLU A 1 81 ? 4.343 5.212 -7.677 1.00 93.75 81 GLU A N 1
ATOM 685 C CA . GLU A 1 81 ? 3.506 5.476 -8.861 1.00 93.75 81 GLU A CA 1
ATOM 686 C C . GLU A 1 81 ? 2.115 4.823 -8.750 1.00 93.75 81 GLU A C 1
ATOM 688 O O . GLU A 1 81 ? 1.109 5.470 -9.041 1.00 93.75 81 GLU A O 1
ATOM 693 N N . ILE A 1 82 ? 2.035 3.580 -8.258 1.00 94.00 82 ILE A N 1
ATOM 694 C CA . ILE A 1 82 ? 0.765 2.873 -8.014 1.00 94.00 82 ILE A CA 1
ATOM 695 C C . ILE A 1 82 ? -0.076 3.587 -6.943 1.00 94.00 82 ILE A C 1
ATOM 697 O O . ILE A 1 82 ? -1.286 3.729 -7.110 1.00 94.00 82 ILE A O 1
ATOM 701 N N . ILE A 1 83 ? 0.540 4.073 -5.862 1.00 94.62 83 ILE A N 1
ATOM 702 C CA . ILE A 1 83 ? -0.169 4.834 -4.819 1.00 94.62 83 ILE A CA 1
ATOM 703 C C . ILE A 1 83 ? -0.661 6.175 -5.369 1.00 94.62 83 ILE A C 1
ATOM 705 O O . ILE A 1 83 ? -1.818 6.526 -5.157 1.00 94.62 83 ILE A O 1
ATOM 709 N N . ASN A 1 84 ? 0.165 6.891 -6.134 1.00 93.88 84 ASN A N 1
ATOM 710 C CA . ASN A 1 84 ? -0.233 8.138 -6.790 1.00 93.88 84 ASN A CA 1
ATOM 711 C C . ASN A 1 84 ? -1.405 7.918 -7.762 1.00 93.88 84 ASN A C 1
ATOM 713 O O . ASN A 1 84 ? -2.293 8.765 -7.859 1.00 93.88 84 ASN A O 1
ATOM 717 N N . PHE A 1 85 ? -1.447 6.773 -8.450 1.00 92.44 85 PHE A N 1
ATOM 718 C CA . PHE A 1 85 ? -2.598 6.374 -9.257 1.00 92.44 85 PHE A CA 1
ATOM 719 C C . PHE A 1 85 ? -3.845 6.112 -8.393 1.00 92.44 85 PHE A C 1
ATOM 721 O O . PHE A 1 85 ? -4.923 6.606 -8.724 1.00 92.44 85 PHE A O 1
ATOM 728 N N . PHE A 1 86 ? -3.725 5.397 -7.267 1.00 93.25 86 PHE A N 1
ATOM 729 C CA . PHE A 1 86 ? -4.855 5.174 -6.352 1.00 93.25 86 PHE A CA 1
ATOM 730 C C . PHE A 1 86 ? -5.397 6.476 -5.751 1.00 93.25 86 PHE A C 1
ATOM 732 O O . PHE A 1 86 ? -6.610 6.623 -5.659 1.00 93.25 86 PHE A O 1
ATOM 739 N N . VAL A 1 87 ? -4.538 7.444 -5.419 1.00 94.19 87 VAL A N 1
ATOM 740 C CA . VAL A 1 87 ? -4.950 8.780 -4.945 1.00 94.19 87 VAL A CA 1
ATOM 741 C C . VAL A 1 87 ? -5.732 9.539 -6.023 1.00 94.19 87 VAL A C 1
ATOM 743 O O . VAL A 1 87 ? -6.734 10.173 -5.714 1.00 94.19 87 VAL A O 1
ATOM 746 N N . LYS A 1 88 ? -5.331 9.439 -7.299 1.00 92.31 88 LYS A N 1
ATOM 747 C CA . LYS A 1 88 ? -6.074 10.044 -8.422 1.00 92.31 88 LYS A CA 1
ATOM 748 C C . LYS A 1 88 ? -7.411 9.350 -8.707 1.00 92.31 88 LYS A C 1
ATOM 750 O O . LYS A 1 88 ? -8.364 10.017 -9.088 1.00 92.31 88 LYS A O 1
ATOM 755 N N . THR A 1 89 ? -7.469 8.029 -8.548 1.00 91.25 89 THR A N 1
ATOM 756 C CA . THR A 1 89 ? -8.633 7.203 -8.929 1.00 91.25 89 THR A CA 1
ATOM 757 C C . THR A 1 89 ? -9.678 7.115 -7.816 1.00 91.25 89 THR A C 1
ATOM 759 O O . THR A 1 89 ? -10.874 7.090 -8.082 1.00 91.25 89 THR A O 1
ATOM 762 N N . TYR A 1 90 ? -9.230 7.088 -6.559 1.00 92.75 90 TYR A N 1
ATOM 763 C CA . TYR A 1 90 ? -10.060 6.919 -5.366 1.00 92.75 90 TYR A CA 1
ATOM 764 C C . TYR A 1 90 ? -9.716 7.986 -4.302 1.00 92.75 90 TYR A C 1
ATOM 766 O O . TYR A 1 90 ? -9.333 7.632 -3.180 1.00 92.75 90 TYR A O 1
ATOM 774 N N . PRO A 1 91 ? -9.842 9.295 -4.613 1.00 93.31 91 PRO A N 1
ATOM 775 C CA . PRO A 1 91 ? -9.410 10.389 -3.732 1.00 93.31 91 PRO A CA 1
ATOM 776 C C . PRO A 1 91 ? -10.162 10.442 -2.392 1.00 93.31 91 PRO A C 1
ATOM 778 O O . PRO A 1 91 ? -9.645 10.961 -1.406 1.00 93.31 91 PRO A O 1
ATOM 781 N N . MET A 1 92 ? -11.369 9.869 -2.320 1.00 92.31 92 MET A N 1
ATOM 782 C CA . MET A 1 92 ? -12.128 9.763 -1.067 1.00 92.31 92 MET A CA 1
ATOM 783 C C . MET A 1 92 ? -11.531 8.746 -0.083 1.00 92.31 92 MET A C 1
ATOM 785 O O . MET A 1 92 ? -11.769 8.857 1.122 1.00 92.31 92 MET A O 1
ATOM 789 N N . CYS A 1 93 ? -10.745 7.790 -0.585 1.00 92.19 93 CYS A N 1
ATOM 790 C CA . CYS A 1 93 ? -10.171 6.670 0.159 1.00 92.19 93 CYS A CA 1
ATOM 791 C C . CYS A 1 93 ? -8.654 6.836 0.386 1.00 92.19 93 CYS A C 1
ATOM 793 O O . CYS A 1 93 ? -8.156 6.645 1.498 1.00 92.19 93 CYS A O 1
ATOM 795 N N . PHE A 1 94 ? -7.916 7.234 -0.656 1.00 94.06 94 PHE A N 1
ATOM 796 C CA . PHE A 1 94 ? -6.459 7.374 -0.638 1.00 94.06 94 PHE A CA 1
ATOM 797 C C . PHE A 1 94 ? -6.032 8.841 -0.655 1.00 94.06 94 PHE A C 1
ATOM 799 O O . PHE A 1 94 ? -6.461 9.615 -1.506 1.00 94.06 94 PHE A O 1
ATOM 806 N N . SER A 1 95 ? -5.107 9.201 0.235 1.00 93.94 95 SER A N 1
ATOM 807 C CA . SER A 1 95 ? -4.491 10.529 0.288 1.00 93.94 95 SER A CA 1
ATOM 808 C C . SER A 1 95 ? -3.026 10.415 0.700 1.00 93.94 95 SER A 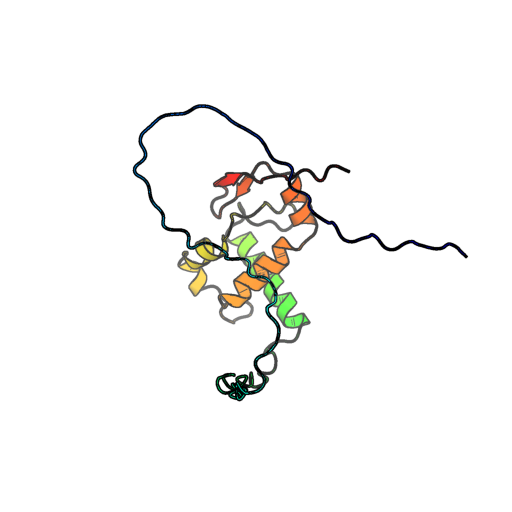C 1
ATOM 810 O O . SER A 1 95 ? -2.660 9.538 1.481 1.00 93.94 95 SER A O 1
ATOM 812 N N . LEU A 1 96 ? -2.179 11.299 0.166 1.00 90.38 96 LEU A N 1
ATOM 813 C CA . LEU A 1 96 ? -0.758 11.372 0.524 1.00 90.38 96 LEU A CA 1
ATOM 814 C C . LEU A 1 96 ? -0.513 12.167 1.814 1.00 90.38 96 LEU A C 1
ATOM 816 O O . LEU A 1 96 ? 0.471 11.912 2.501 1.00 90.38 96 LEU A O 1
ATOM 820 N N . THR A 1 97 ? -1.380 13.135 2.121 1.00 91.31 97 THR A N 1
ATOM 821 C CA . THR A 1 97 ? -1.239 14.040 3.272 1.00 91.31 97 THR A CA 1
ATOM 822 C C . THR A 1 97 ? -1.994 13.516 4.486 1.00 91.31 97 THR A C 1
ATOM 824 O O . THR A 1 97 ? -1.407 13.330 5.546 1.00 91.31 97 THR A O 1
ATOM 827 N N . ASN A 1 98 ? -3.280 13.216 4.297 1.00 92.25 98 ASN A N 1
ATOM 828 C CA . ASN A 1 98 ? -4.212 12.789 5.338 1.00 92.25 98 ASN A CA 1
ATOM 829 C C . ASN A 1 98 ? -4.761 11.396 4.985 1.00 92.25 98 ASN A C 1
ATOM 831 O O . ASN A 1 98 ? -5.905 11.288 4.531 1.00 92.25 98 ASN A O 1
ATOM 835 N N . PRO A 1 99 ? -3.944 10.331 5.097 1.00 93.88 99 PRO A N 1
ATOM 836 C CA . PRO A 1 99 ? -4.380 8.977 4.780 1.00 93.88 99 PRO A CA 1
ATOM 837 C C . PRO A 1 99 ? -5.559 8.572 5.670 1.00 93.88 99 PRO A C 1
ATOM 839 O O . PRO A 1 99 ? -5.574 8.884 6.855 1.00 93.88 99 PRO A O 1
ATOM 842 N N . LYS A 1 100 ? -6.536 7.845 5.120 1.00 93.75 100 LYS A N 1
ATOM 843 C CA . LYS A 1 100 ? -7.659 7.289 5.891 1.00 93.75 100 LYS A CA 1
ATOM 844 C C . LYS A 1 100 ? -7.455 5.790 6.152 1.00 93.75 100 LYS A C 1
ATOM 846 O O . LYS A 1 100 ? -6.818 5.126 5.326 1.00 93.75 100 LYS A O 1
ATOM 851 N N . PRO A 1 101 ? -7.990 5.217 7.248 1.00 94.88 101 PRO A N 1
ATOM 852 C CA . PRO A 1 101 ? -7.874 3.785 7.506 1.00 94.88 101 PRO A CA 1
ATOM 853 C C . PRO A 1 101 ? -8.640 2.991 6.450 1.00 94.88 101 PRO A C 1
ATOM 855 O O . PRO A 1 101 ? -9.841 3.171 6.281 1.00 94.88 101 PRO A O 1
ATOM 858 N N . LEU A 1 102 ? -7.972 2.078 5.752 1.00 95.00 102 LEU A N 1
ATOM 859 C CA . LEU A 1 102 ? -8.598 1.316 4.672 1.00 95.00 102 LEU A CA 1
ATOM 860 C C . LEU A 1 102 ? -9.455 0.160 5.210 1.00 95.00 102 LEU A C 1
ATOM 862 O O . LEU A 1 102 ? -9.099 -0.508 6.195 1.00 95.00 102 LEU A O 1
ATOM 866 N N . LYS A 1 103 ? -10.553 -0.131 4.504 1.00 94.56 103 LYS A N 1
ATOM 867 C CA . LYS A 1 103 ? -11.373 -1.340 4.661 1.00 94.56 103 LYS A CA 1
ATOM 868 C C . LYS A 1 103 ? -10.511 -2.608 4.627 1.00 94.56 103 LYS A C 1
ATOM 870 O O . LYS A 1 103 ? -9.563 -2.748 3.847 1.00 94.56 103 LYS A O 1
ATOM 875 N N . ILE A 1 104 ? -10.847 -3.572 5.484 1.00 93.06 104 ILE A N 1
ATOM 876 C CA . ILE A 1 104 ? -10.154 -4.864 5.524 1.00 93.06 104 ILE A CA 1
ATOM 877 C C . ILE A 1 104 ? -10.303 -5.549 4.159 1.00 93.06 104 ILE A C 1
ATOM 879 O O . ILE A 1 104 ? -11.401 -5.673 3.629 1.00 93.06 104 ILE A O 1
ATOM 883 N N . ARG A 1 105 ? -9.176 -5.999 3.592 1.00 93.12 105 ARG A N 1
ATOM 884 C CA . ARG A 1 105 ? -9.095 -6.656 2.271 1.0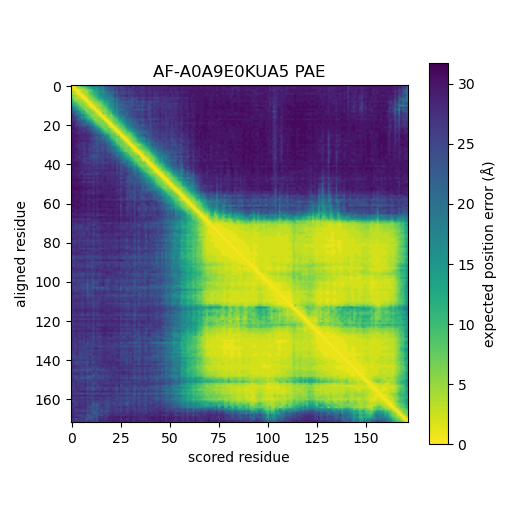0 93.12 105 ARG A CA 1
ATOM 885 C C . ARG A 1 105 ? -9.537 -5.783 1.075 1.00 93.12 105 ARG A C 1
ATOM 887 O O . ARG A 1 105 ? -9.808 -6.347 0.021 1.00 93.12 105 ARG A O 1
ATOM 894 N N . ILE A 1 106 ? -9.454 -4.447 1.167 1.00 94.19 106 ILE A N 1
ATOM 895 C CA . ILE A 1 106 ? -9.773 -3.486 0.076 1.00 94.19 106 ILE A CA 1
ATOM 896 C C . ILE A 1 106 ? -9.145 -3.807 -1.298 1.00 94.19 106 ILE A C 1
ATOM 898 O O . ILE A 1 106 ? -9.696 -3.464 -2.338 1.00 94.19 106 ILE A O 1
ATOM 902 N N . HIS A 1 107 ? -8.023 -4.534 -1.335 1.00 93.88 107 HIS A N 1
ATOM 903 C CA . HIS A 1 107 ? -7.435 -5.044 -2.579 1.00 93.88 107 HIS A CA 1
ATOM 904 C C . HIS A 1 107 ? -8.396 -5.917 -3.404 1.00 93.88 107 HIS A C 1
ATOM 906 O O . HIS A 1 107 ? -8.236 -6.002 -4.615 1.00 93.88 107 HIS A O 1
ATOM 912 N N . GLN A 1 108 ? -9.369 -6.584 -2.777 1.00 94.69 108 GLN A N 1
ATOM 913 C CA . GLN A 1 108 ? -10.397 -7.346 -3.487 1.00 94.69 108 GLN A CA 1
ATOM 914 C C . GLN A 1 108 ? -11.381 -6.426 -4.201 1.00 94.69 108 GLN A C 1
ATOM 916 O O . GLN A 1 108 ? -11.681 -6.678 -5.363 1.00 94.69 108 GLN A O 1
ATOM 921 N N . ASP A 1 109 ? -11.807 -5.350 -3.541 1.00 92.75 109 ASP A N 1
ATOM 922 C CA . ASP A 1 109 ? -12.700 -4.344 -4.118 1.00 92.75 109 ASP A CA 1
ATOM 923 C C . ASP A 1 109 ? -12.019 -3.654 -5.315 1.00 92.75 109 ASP A C 1
ATOM 925 O O . ASP A 1 109 ? -12.640 -3.478 -6.359 1.00 92.75 109 ASP A O 1
ATOM 929 N N . ILE A 1 110 ? -10.710 -3.370 -5.212 1.00 92.56 110 ILE A N 1
ATOM 930 C CA . ILE A 1 110 ? -9.894 -2.859 -6.330 1.00 92.56 110 ILE A CA 1
ATOM 931 C C . ILE A 1 110 ? -9.858 -3.873 -7.483 1.00 92.56 110 ILE A C 1
ATOM 933 O O . ILE A 1 110 ? -10.109 -3.510 -8.626 1.00 92.56 110 ILE A O 1
ATOM 937 N N . PHE A 1 111 ? -9.595 -5.157 -7.207 1.00 92.44 111 PHE A N 1
ATOM 938 C CA . PHE A 1 111 ? -9.565 -6.198 -8.247 1.00 92.44 111 PHE A CA 1
ATOM 939 C C . PHE A 1 111 ? -10.935 -6.510 -8.869 1.00 92.44 111 PHE A C 1
ATOM 941 O O . PHE A 1 111 ? -10.970 -7.164 -9.911 1.00 92.44 111 PHE A O 1
ATOM 948 N N . ALA A 1 112 ? -12.036 -6.096 -8.236 1.00 91.25 112 ALA A N 1
ATOM 949 C CA . ALA A 1 112 ? -13.391 -6.247 -8.759 1.00 91.25 112 ALA A CA 1
ATOM 950 C C . ALA A 1 112 ? -13.789 -5.119 -9.731 1.00 91.25 112 ALA A C 1
ATOM 952 O O . ALA A 1 112 ? -14.747 -5.280 -10.484 1.00 91.25 112 ALA A O 1
ATOM 953 N N . LYS A 1 113 ? -13.069 -3.988 -9.746 1.00 87.88 113 LYS A N 1
ATOM 954 C CA . LYS A 1 113 ? -13.281 -2.912 -10.726 1.00 87.88 113 LYS A CA 1
ATOM 955 C C . LYS A 1 113 ? -12.620 -3.271 -12.058 1.00 87.88 113 LYS A C 1
ATOM 957 O O . LYS A 1 113 ? -11.457 -3.668 -12.090 1.00 87.88 113 LYS A O 1
ATOM 962 N N . ALA A 1 114 ? -13.348 -3.099 -13.163 1.00 69.06 114 ALA A N 1
ATOM 963 C CA . ALA A 1 114 ? -12.851 -3.395 -14.512 1.00 69.06 114 ALA A CA 1
ATOM 964 C C . ALA A 1 114 ? -11.592 -2.579 -14.867 1.00 69.06 114 ALA A C 1
ATOM 966 O O . ALA A 1 114 ? -10.675 -3.097 -15.508 1.00 69.06 114 ALA A O 1
ATOM 967 N N . ASP A 1 115 ? -11.517 -1.342 -14.370 1.00 76.06 115 ASP A N 1
ATOM 968 C CA . ASP A 1 115 ? -10.400 -0.412 -14.565 1.00 76.06 115 ASP A CA 1
ATOM 969 C C . ASP A 1 115 ? -9.057 -1.014 -14.129 1.00 76.06 115 ASP A C 1
ATOM 971 O O . ASP A 1 115 ? -8.036 -0.763 -14.768 1.00 76.06 115 ASP A O 1
ATOM 975 N N . TYR A 1 116 ? -9.053 -1.877 -13.101 1.00 79.38 116 TYR A N 1
ATOM 976 C CA . TYR A 1 116 ? -7.838 -2.516 -12.588 1.00 79.38 116 TYR A CA 1
ATOM 977 C C . TYR A 1 116 ? -7.069 -3.299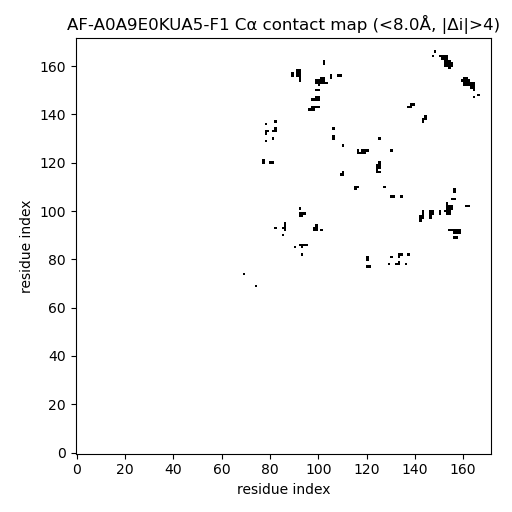 -13.665 1.00 79.38 116 TYR A C 1
ATOM 979 O O . TYR A 1 116 ? -5.838 -3.277 -13.680 1.00 79.38 116 TYR A O 1
ATOM 987 N N . LEU A 1 117 ? -7.772 -3.957 -14.593 1.00 74.50 117 LEU A N 1
ATOM 988 C CA . LEU A 1 117 ? -7.136 -4.734 -15.665 1.00 74.50 117 LEU A CA 1
ATOM 989 C C . LEU A 1 117 ? -6.446 -3.854 -16.717 1.00 74.50 117 LEU A C 1
ATOM 991 O O . LEU A 1 117 ? -5.552 -4.333 -17.411 1.00 74.50 117 LEU A O 1
ATOM 995 N N . GLN A 1 118 ? -6.835 -2.582 -16.812 1.00 78.00 118 GLN A N 1
ATOM 996 C CA . GLN A 1 118 ? -6.272 -1.598 -17.740 1.00 78.00 118 GLN A CA 1
ATOM 997 C C . GLN A 1 118 ? -5.191 -0.724 -17.083 1.00 78.00 118 GLN A C 1
ATOM 999 O O . GLN A 1 118 ? -4.556 0.085 -17.757 1.00 78.00 118 GLN A O 1
ATOM 1004 N N . MET A 1 119 ? -4.940 -0.877 -15.776 1.00 78.62 119 MET A N 1
ATOM 1005 C CA . MET A 1 119 ? -3.936 -0.078 -15.078 1.00 78.62 119 MET A CA 1
ATOM 1006 C C . MET A 1 119 ? -2.511 -0.434 -15.534 1.00 78.62 119 MET A C 1
ATOM 1008 O O . MET A 1 119 ? -1.950 -1.473 -15.166 1.00 78.62 119 MET A O 1
ATOM 1012 N N . THR A 1 120 ? -1.891 0.485 -16.274 1.00 80.50 120 THR A N 1
ATOM 1013 C CA . THR A 1 120 ? -0.471 0.446 -16.643 1.00 80.50 120 THR A CA 1
ATOM 1014 C C . THR A 1 120 ? 0.314 1.534 -15.919 1.00 80.50 120 THR A C 1
ATOM 1016 O O . THR A 1 120 ? -0.077 2.699 -15.933 1.00 80.50 120 THR A O 1
ATOM 1019 N N . VAL A 1 121 ? 1.454 1.172 -15.336 1.00 76.75 121 VAL A N 1
ATOM 1020 C CA . VAL A 1 121 ? 2.375 2.080 -14.636 1.00 76.75 121 VAL A CA 1
ATOM 1021 C C . VAL A 1 121 ? 3.760 1.919 -15.251 1.00 76.75 121 VAL A C 1
ATOM 1023 O O . VAL A 1 121 ? 4.243 0.794 -15.386 1.00 76.75 121 VAL A O 1
ATOM 1026 N N . SER A 1 122 ? 4.382 3.030 -15.664 1.00 77.31 122 SER A N 1
ATOM 1027 C CA . SER A 1 122 ? 5.634 3.023 -16.438 1.00 77.31 122 SER A CA 1
ATOM 1028 C C . SER A 1 122 ? 5.584 2.021 -17.610 1.00 77.31 122 SER A C 1
ATOM 1030 O O . SER A 1 122 ? 6.384 1.088 -17.672 1.00 77.31 122 SER A O 1
ATOM 1032 N N . SER A 1 123 ? 4.552 2.175 -18.459 1.00 81.56 123 SER A N 1
ATOM 1033 C CA . SER A 1 123 ? 4.179 1.326 -19.615 1.00 81.56 123 SER A CA 1
ATOM 1034 C C . SER A 1 123 ? 4.005 -0.182 -19.361 1.00 81.56 123 SER A C 1
ATOM 1036 O O . SER A 1 123 ? 3.860 -0.952 -20.308 1.00 81.56 123 SER A O 1
ATOM 1038 N N . LEU A 1 124 ? 3.956 -0.626 -18.099 1.00 84.56 124 LEU A N 1
ATOM 1039 C CA . LEU A 1 124 ? 3.852 -2.041 -17.733 1.00 84.56 124 LEU A CA 1
ATOM 1040 C C . LEU A 1 124 ? 2.570 -2.333 -16.932 1.00 84.56 124 LEU A C 1
ATOM 1042 O O . LEU A 1 124 ? 2.172 -1.519 -16.095 1.00 84.56 124 LEU A O 1
ATOM 1046 N N . PRO A 1 125 ? 1.918 -3.491 -17.151 1.00 86.44 125 PRO A N 1
ATOM 1047 C CA . PRO A 1 125 ? 0.678 -3.846 -16.465 1.00 86.44 125 PRO A CA 1
ATOM 1048 C C . PRO A 1 125 ? 0.914 -4.116 -14.974 1.00 86.44 125 PRO A C 1
ATOM 1050 O O . PRO A 1 125 ? 1.891 -4.766 -14.584 1.00 86.44 125 PRO A O 1
ATOM 1053 N N . ILE A 1 126 ? -0.000 -3.656 -14.116 1.00 89.12 126 ILE A N 1
ATOM 1054 C CA . ILE A 1 126 ? 0.127 -3.842 -12.666 1.00 89.12 126 ILE A CA 1
ATOM 1055 C C . ILE A 1 126 ? -0.358 -5.236 -12.250 1.00 89.12 126 ILE A C 1
ATOM 1057 O O . ILE A 1 126 ? -1.552 -5.535 -12.231 1.00 89.12 126 ILE A O 1
ATOM 1061 N N . SER A 1 127 ? 0.562 -6.087 -11.796 1.00 90.31 127 SER A N 1
ATOM 1062 C CA . SER A 1 127 ? 0.200 -7.397 -11.240 1.00 90.31 127 SER A CA 1
ATOM 1063 C C . SER A 1 127 ? -0.538 -7.305 -9.892 1.00 90.31 127 SER A C 1
ATOM 1065 O O . SER A 1 127 ? -0.307 -6.401 -9.084 1.00 90.31 127 SER A O 1
ATOM 1067 N N . LYS A 1 128 ? -1.360 -8.318 -9.578 1.00 92.00 128 LYS A N 1
ATOM 1068 C CA . LYS A 1 128 ? -2.069 -8.430 -8.283 1.00 92.00 128 LYS A CA 1
ATOM 1069 C C . LYS A 1 128 ? -1.115 -8.460 -7.079 1.00 92.00 128 LYS A C 1
ATOM 1071 O O . LYS A 1 128 ? -1.506 -8.099 -5.970 1.00 92.00 128 LYS A O 1
ATOM 1076 N N . ILE A 1 129 ? 0.130 -8.896 -7.287 1.00 92.44 129 ILE A N 1
ATOM 1077 C CA . ILE A 1 129 ? 1.187 -8.874 -6.269 1.00 92.44 129 ILE A CA 1
ATOM 1078 C C . ILE A 1 129 ? 1.638 -7.431 -6.026 1.00 92.44 129 ILE A C 1
ATOM 1080 O O . ILE A 1 129 ? 1.658 -7.003 -4.878 1.00 92.44 129 ILE A O 1
ATOM 1084 N N . MET A 1 130 ? 1.897 -6.654 -7.083 1.00 91.94 130 MET A N 1
ATOM 1085 C CA . MET A 1 130 ? 2.310 -5.251 -6.954 1.00 91.94 130 MET A CA 1
ATOM 1086 C C . MET A 1 130 ? 1.253 -4.370 -6.279 1.00 91.94 130 MET A C 1
ATOM 1088 O O . MET A 1 130 ? 1.621 -3.527 -5.469 1.00 91.94 130 MET A O 1
ATOM 1092 N N . VAL A 1 131 ? -0.047 -4.597 -6.512 1.00 94.50 131 VAL A N 1
ATOM 1093 C CA . VAL A 1 131 ? -1.108 -3.907 -5.743 1.00 94.50 131 VAL A CA 1
ATOM 1094 C C . VAL A 1 131 ? -1.010 -4.222 -4.249 1.00 94.50 131 VAL A C 1
ATOM 1096 O O . VAL A 1 131 ? -1.089 -3.319 -3.420 1.00 94.50 131 VAL A O 1
ATOM 1099 N N . ARG A 1 132 ? -0.795 -5.491 -3.879 1.00 95.25 132 ARG A N 1
ATOM 1100 C CA . ARG A 1 132 ? -0.624 -5.888 -2.471 1.00 95.25 132 ARG A CA 1
ATOM 1101 C C . ARG A 1 132 ? 0.656 -5.304 -1.864 1.00 95.25 132 ARG A C 1
ATOM 1103 O O . ARG A 1 132 ? 0.621 -4.880 -0.713 1.00 95.25 132 ARG A O 1
ATOM 1110 N N . GLU A 1 133 ? 1.756 -5.250 -2.619 1.00 95.06 133 GLU A N 1
ATOM 1111 C CA . GLU A 1 133 ? 3.004 -4.593 -2.201 1.00 95.06 133 GLU A CA 1
ATOM 1112 C C . GLU A 1 133 ? 2.808 -3.081 -1.999 1.00 95.06 133 GLU A C 1
ATOM 1114 O O . GLU A 1 133 ? 3.241 -2.552 -0.977 1.00 95.06 133 GLU A O 1
ATOM 1119 N N . ALA A 1 134 ? 2.107 -2.398 -2.910 1.00 95.06 134 ALA A N 1
ATOM 1120 C CA . ALA A 1 134 ? 1.837 -0.961 -2.835 1.00 95.06 134 ALA A CA 1
ATOM 1121 C C . ALA A 1 134 ? 0.934 -0.612 -1.642 1.00 95.06 134 ALA A C 1
ATOM 1123 O O . ALA A 1 134 ? 1.255 0.285 -0.866 1.00 95.06 134 ALA A O 1
ATOM 1124 N N . LEU A 1 135 ? -0.141 -1.376 -1.425 1.00 96.31 135 LEU A N 1
ATOM 1125 C CA . LEU A 1 135 ? -0.994 -1.217 -0.245 1.00 96.31 135 LEU A CA 1
ATOM 1126 C C . LEU A 1 135 ? -0.215 -1.485 1.049 1.00 96.31 135 LEU A C 1
ATOM 1128 O O . LEU A 1 135 ? -0.312 -0.703 1.984 1.00 96.31 135 LEU A O 1
ATOM 1132 N N . CYS A 1 136 ? 0.612 -2.534 1.089 1.00 95.88 136 CYS A N 1
ATOM 1133 C CA . CYS A 1 136 ? 1.474 -2.839 2.235 1.00 95.88 136 CYS A CA 1
ATOM 1134 C C . CYS A 1 136 ? 2.486 -1.716 2.523 1.00 95.88 136 CYS A C 1
ATOM 1136 O O . CYS A 1 136 ? 2.739 -1.406 3.685 1.00 95.88 136 CYS A O 1
ATOM 1138 N N . PHE A 1 137 ? 3.047 -1.087 1.485 1.00 95.44 137 PHE A N 1
ATOM 1139 C CA . PHE A 1 137 ? 3.920 0.082 1.612 1.00 95.44 137 PHE A CA 1
ATOM 1140 C C . PHE A 1 137 ? 3.156 1.294 2.171 1.00 95.44 137 PHE A C 1
ATOM 1142 O O . PHE A 1 137 ? 3.616 1.905 3.134 1.00 95.44 137 PHE A O 1
ATOM 1149 N N . TYR A 1 138 ? 1.965 1.589 1.639 1.00 96.00 138 TYR A N 1
ATOM 1150 C CA . TYR A 1 138 ? 1.100 2.678 2.107 1.00 96.00 138 TYR A CA 1
ATOM 1151 C C . TYR A 1 138 ? 0.704 2.509 3.582 1.00 96.00 138 TYR A C 1
ATOM 1153 O O . TYR A 1 138 ? 0.952 3.399 4.397 1.00 96.00 138 TYR A O 1
ATOM 1161 N N . THR A 1 139 ? 0.190 1.333 3.965 1.00 95.75 139 THR A N 1
ATOM 1162 C CA . THR A 1 139 ? -0.280 1.066 5.337 1.00 95.75 139 THR A CA 1
ATOM 1163 C C . THR A 1 139 ? 0.839 0.961 6.377 1.00 95.75 139 THR A C 1
ATOM 1165 O O . THR A 1 139 ? 0.561 0.928 7.571 1.00 95.75 139 THR A O 1
ATOM 1168 N N . LYS A 1 140 ? 2.104 0.860 5.948 1.00 95.00 140 LYS A N 1
ATOM 1169 C CA . LYS A 1 140 ? 3.275 0.862 6.842 1.00 95.00 140 LYS A CA 1
ATOM 1170 C C . LYS A 1 140 ? 3.802 2.261 7.152 1.00 95.00 140 LYS A C 1
ATOM 1172 O O . LYS A 1 140 ? 4.646 2.381 8.036 1.00 95.00 140 LYS A O 1
ATOM 1177 N N . SER A 1 141 ? 3.345 3.289 6.437 1.00 94.25 141 SER A N 1
ATOM 1178 C CA . SER A 1 141 ? 3.772 4.668 6.674 1.00 94.25 141 SER A CA 1
ATOM 1179 C C . SER A 1 141 ? 3.293 5.181 8.040 1.00 94.25 141 SER A C 1
ATOM 1181 O O . SER A 1 141 ? 2.177 4.888 8.465 1.00 94.25 141 SER A O 1
ATOM 1183 N N . GLU A 1 142 ? 4.122 5.967 8.730 1.00 94.12 142 GLU A N 1
ATOM 1184 C CA . GLU A 1 142 ? 3.744 6.593 10.006 1.00 94.12 142 GLU A CA 1
ATOM 1185 C C . GLU A 1 142 ? 2.471 7.461 9.941 1.00 94.12 142 GLU A C 1
ATOM 1187 O O . GLU A 1 142 ? 1.625 7.280 10.819 1.00 94.12 142 GLU A O 1
ATOM 1192 N N . PRO A 1 143 ? 2.232 8.327 8.925 1.00 93.50 143 PRO A N 1
ATOM 1193 C CA . PRO A 1 143 ? 0.974 9.077 8.853 1.00 93.50 143 PRO A CA 1
ATOM 1194 C C . PRO A 1 143 ? -0.250 8.156 8.756 1.00 93.50 143 PRO A C 1
ATOM 1196 O O . PRO A 1 143 ? -1.287 8.464 9.337 1.00 93.50 143 PRO A O 1
ATOM 1199 N N . TYR A 1 144 ? -0.133 6.992 8.100 1.00 95.19 144 TYR A N 1
ATOM 1200 C CA . TYR A 1 144 ? -1.213 6.005 8.067 1.00 95.19 144 TYR A CA 1
ATOM 1201 C C . TYR A 1 144 ? -1.478 5.386 9.445 1.00 95.19 144 TYR A C 1
ATOM 1203 O O . TYR A 1 144 ? -2.635 5.221 9.824 1.00 95.19 144 TYR A O 1
ATOM 1211 N N . LYS A 1 145 ? -0.431 5.057 10.216 1.00 93.25 145 LYS A N 1
ATOM 1212 C CA . LYS A 1 145 ? -0.600 4.538 11.586 1.00 93.25 145 LYS A CA 1
ATOM 1213 C C . LYS A 1 145 ? -1.253 5.575 12.498 1.00 93.25 145 LYS A C 1
ATOM 1215 O O . LYS A 1 145 ? -2.187 5.241 13.214 1.00 93.25 145 LYS A O 1
ATOM 1220 N N . HIS A 1 146 ? -0.812 6.830 12.416 1.00 92.38 146 HIS A N 1
ATOM 1221 C CA . HIS A 1 146 ? -1.404 7.931 13.175 1.00 92.38 146 HIS A CA 1
ATOM 1222 C C . HIS A 1 146 ? -2.885 8.140 12.823 1.00 92.38 146 HIS A C 1
ATOM 1224 O O . HIS A 1 146 ? -3.715 8.321 13.710 1.00 92.38 146 HIS A O 1
ATOM 1230 N N . ALA A 1 147 ? -3.247 8.060 11.540 1.00 92.19 147 ALA A N 1
ATOM 1231 C CA . ALA A 1 147 ? -4.645 8.110 11.124 1.00 92.19 147 ALA A CA 1
ATOM 1232 C C . ALA A 1 147 ? -5.454 6.887 11.588 1.00 92.19 147 ALA A C 1
ATOM 1234 O O . ALA A 1 147 ? -6.617 7.034 11.946 1.00 92.19 147 ALA A O 1
ATOM 1235 N N . LEU A 1 148 ? -4.853 5.692 11.618 1.00 91.25 148 LEU A N 1
ATOM 1236 C CA . LEU A 1 148 ? -5.506 4.476 12.108 1.00 91.25 148 LEU A CA 1
ATOM 1237 C C . LEU A 1 148 ? -5.878 4.578 13.595 1.00 91.25 148 LEU A C 1
ATOM 1239 O O . LEU A 1 148 ? -6.972 4.154 13.947 1.00 91.25 148 LEU A O 1
ATOM 1243 N N . SER A 1 149 ? -5.020 5.151 14.443 1.00 89.12 149 SER A N 1
ATOM 1244 C CA . SER A 1 149 ? -5.297 5.293 15.883 1.00 89.12 149 SER A CA 1
ATOM 1245 C C . SER A 1 149 ? -6.367 6.340 16.217 1.00 89.12 149 SER A C 1
ATOM 1247 O O . SER A 1 149 ? -7.010 6.231 17.254 1.00 89.12 149 SER A O 1
ATOM 1249 N N . ASN A 1 150 ? -6.549 7.353 15.363 1.00 88.12 150 ASN A N 1
ATOM 1250 C CA . ASN A 1 150 ? -7.418 8.508 15.629 1.00 88.12 150 ASN A CA 1
ATOM 1251 C C . ASN A 1 150 ? -8.775 8.462 14.901 1.00 88.12 150 ASN A C 1
ATOM 1253 O O . ASN A 1 150 ? -9.560 9.401 15.012 1.00 88.12 150 ASN A O 1
ATOM 1257 N N . ALA A 1 151 ? -9.042 7.427 14.103 1.00 87.81 151 ALA A N 1
ATOM 1258 C CA . ALA A 1 151 ? -10.215 7.374 13.237 1.00 87.81 151 ALA A CA 1
ATOM 1259 C C . ALA A 1 151 ? -11.341 6.501 13.800 1.00 87.81 151 ALA A C 1
ATOM 1261 O O . ALA A 1 151 ? -11.123 5.375 14.238 1.00 87.81 151 ALA A O 1
ATOM 1262 N N . GLU A 1 152 ? -12.568 6.998 13.660 1.00 85.56 152 GLU A N 1
ATOM 1263 C CA . GLU A 1 152 ? -13.816 6.319 14.029 1.00 85.56 152 GLU A CA 1
ATOM 1264 C C . GLU A 1 152 ? -14.020 4.985 13.283 1.00 85.56 152 GLU A C 1
ATOM 1266 O O . GLU A 1 152 ? -14.497 3.994 13.842 1.00 85.56 152 GLU A O 1
ATOM 1271 N N . GLY A 1 153 ? -13.615 4.923 12.011 1.00 91.00 153 GLY A N 1
ATOM 1272 C CA . GLY A 1 153 ? -13.875 3.763 11.171 1.00 91.00 153 GLY A CA 1
ATOM 1273 C C . GLY A 1 153 ? -12.997 3.645 9.930 1.00 91.00 153 GLY A C 1
ATOM 1274 O O . GLY A 1 153 ? -12.252 4.545 9.542 1.00 91.00 153 GLY A O 1
ATOM 1275 N N . ARG A 1 154 ? -13.085 2.467 9.313 1.00 93.50 154 ARG A N 1
ATOM 1276 C CA . ARG A 1 154 ? -12.407 2.085 8.078 1.00 93.50 154 ARG A CA 1
ATOM 1277 C C . ARG A 1 154 ? -13.262 2.421 6.871 1.00 93.50 154 ARG A C 1
ATOM 1279 O O . ARG A 1 154 ? -14.437 2.057 6.813 1.00 93.50 154 ARG A O 1
ATOM 1286 N N . VAL A 1 155 ? -12.611 3.018 5.887 1.00 94.12 155 VAL A N 1
ATOM 1287 C CA . VAL A 1 155 ? -13.222 3.585 4.693 1.00 94.12 155 VAL A CA 1
ATOM 1288 C C . VAL A 1 155 ? -13.066 2.641 3.503 1.00 94.12 155 VAL A C 1
ATOM 1290 O O . VAL A 1 155 ? -12.015 2.012 3.326 1.00 94.12 155 VAL A O 1
ATOM 1293 N N . ASP A 1 156 ? -14.106 2.526 2.687 1.00 94.50 156 ASP A N 1
ATOM 1294 C CA . ASP A 1 156 ? -14.065 1.804 1.416 1.00 94.50 156 ASP A CA 1
ATOM 1295 C C . ASP A 1 156 ? -13.596 2.680 0.236 1.00 94.50 156 ASP A C 1
ATOM 1297 O O . ASP A 1 156 ? -13.094 3.788 0.427 1.00 94.50 156 ASP A O 1
ATOM 1301 N N . LEU A 1 157 ? -13.708 2.165 -0.996 1.00 91.81 157 LEU A N 1
ATOM 1302 C CA . LEU A 1 157 ? -13.297 2.882 -2.213 1.00 91.81 157 LEU A CA 1
ATOM 1303 C C . LEU A 1 157 ? -14.191 4.083 -2.558 1.00 91.81 157 LEU A C 1
ATOM 1305 O O . LEU A 1 157 ? -13.731 4.993 -3.246 1.00 91.81 157 LEU A O 1
ATOM 1309 N N . THR A 1 158 ? -15.445 4.075 -2.110 1.00 90.31 158 THR A N 1
ATOM 1310 C CA . THR A 1 158 ? -16.435 5.139 -2.323 1.00 90.31 158 THR A CA 1
ATOM 1311 C C . THR A 1 158 ? -16.284 6.277 -1.316 1.00 90.31 158 THR A C 1
ATOM 1313 O O . THR A 1 158 ? -16.615 7.416 -1.632 1.00 90.31 158 THR A O 1
ATOM 1316 N N . GLY A 1 159 ? -15.693 6.003 -0.150 1.00 89.19 159 GLY A N 1
ATOM 1317 C CA . GLY A 1 159 ? -15.512 6.976 0.927 1.00 89.19 159 GLY A CA 1
ATOM 1318 C C . GLY A 1 159 ? -16.410 6.724 2.138 1.00 89.19 159 GLY A C 1
ATOM 1319 O O . GLY A 1 159 ? -16.398 7.535 3.062 1.00 89.19 159 GLY A O 1
ATOM 1320 N N . GLU A 1 160 ? -17.159 5.619 2.151 1.00 91.69 160 GLU A N 1
ATOM 1321 C CA . GLU A 1 160 ? -18.102 5.273 3.213 1.00 91.69 160 GLU A CA 1
ATOM 1322 C C . GLU A 1 160 ? -17.421 4.476 4.332 1.00 91.69 160 GLU A C 1
ATOM 1324 O O . GLU A 1 160 ? -16.472 3.717 4.101 1.00 91.69 160 GLU A O 1
ATOM 1329 N N . ILE A 1 161 ? -17.906 4.646 5.565 1.00 92.56 161 ILE A N 1
ATOM 1330 C CA . ILE A 1 161 ? -17.408 3.925 6.740 1.00 92.56 161 ILE A CA 1
ATOM 1331 C C . ILE A 1 161 ? -18.092 2.555 6.805 1.00 92.56 161 ILE A C 1
ATOM 1333 O O . ILE A 1 161 ? -19.288 2.461 7.055 1.00 92.56 161 ILE A O 1
ATOM 1337 N N . VAL A 1 162 ? -17.320 1.482 6.603 1.00 91.25 162 VAL A N 1
ATOM 1338 C CA . VAL A 1 162 ? -17.848 0.105 6.476 1.00 91.25 162 VAL A CA 1
ATOM 1339 C C . VAL A 1 162 ? -17.533 -0.778 7.690 1.00 91.25 162 VAL A C 1
ATOM 1341 O O . VAL A 1 162 ? -18.171 -1.805 7.904 1.00 91.25 162 VAL A O 1
ATOM 1344 N N . SER A 1 163 ? -16.532 -0.420 8.494 1.00 85.62 163 SER A N 1
ATOM 1345 C CA . SER A 1 163 ? -16.127 -1.193 9.677 1.00 85.62 163 SER A CA 1
ATOM 1346 C C . SER A 1 163 ? -15.586 -0.252 10.744 1.00 85.62 163 SER A C 1
ATOM 1348 O O . SER A 1 163 ? -14.742 0.573 10.398 1.00 85.62 163 SER A O 1
ATOM 1350 N N . PRO A 1 164 ? -15.945 -0.401 12.030 1.00 86.06 164 PRO A N 1
ATOM 1351 C CA . PRO A 1 164 ? -15.277 0.339 13.096 1.00 86.06 164 PRO A CA 1
ATOM 1352 C C . PRO A 1 164 ? -13.782 -0.009 13.135 1.00 86.06 164 PRO A C 1
ATOM 1354 O O . PRO A 1 164 ? -13.370 -1.110 12.734 1.00 86.06 164 PRO A O 1
ATOM 1357 N N . VAL A 1 165 ? -12.961 0.922 13.621 1.00 83.25 165 VAL A N 1
ATOM 1358 C CA . VAL A 1 165 ? -11.598 0.606 14.062 1.00 83.25 165 VAL A CA 1
ATOM 1359 C C . VAL A 1 165 ? -11.683 0.212 15.533 1.00 83.25 165 VAL A C 1
ATOM 1361 O O . VAL A 1 165 ? -12.016 1.031 16.382 1.00 83.25 165 VAL A O 1
ATOM 1364 N N . GLN A 1 166 ? -11.388 -1.049 15.849 1.00 70.19 166 GLN A N 1
ATOM 1365 C CA . GLN A 1 166 ? -11.208 -1.453 17.241 1.00 70.19 166 GLN A CA 1
ATOM 1366 C C . GLN A 1 166 ? -9.873 -0.892 17.735 1.00 70.19 166 GLN A C 1
ATOM 1368 O O . GLN A 1 166 ? -8.812 -1.420 17.403 1.00 70.19 166 GLN A O 1
ATOM 1373 N N . VAL A 1 167 ? -9.942 0.204 18.489 1.00 62.41 167 VAL A N 1
ATOM 1374 C CA . VAL A 1 167 ? -8.808 0.733 19.246 1.00 62.41 167 VAL A CA 1
ATOM 1375 C C . VAL A 1 167 ? -8.656 -0.135 20.493 1.00 62.41 167 VAL A C 1
ATOM 1377 O O . VAL A 1 167 ? -9.305 0.103 21.511 1.00 62.41 167 VAL A O 1
ATOM 1380 N N . GLU A 1 168 ? -7.822 -1.173 20.412 1.00 57.78 168 GLU A N 1
ATOM 1381 C CA . GLU A 1 168 ? -7.268 -1.778 21.624 1.00 57.78 168 GLU A CA 1
ATOM 1382 C C . GLU A 1 168 ? -6.388 -0.712 22.282 1.00 57.78 168 GLU A C 1
ATOM 1384 O O . GLU A 1 168 ? -5.368 -0.304 21.728 1.00 57.78 168 GLU A O 1
ATOM 1389 N N . MET A 1 169 ? -6.838 -0.182 23.420 1.00 48.16 169 MET A N 1
ATOM 1390 C CA . MET A 1 169 ? -6.056 0.794 24.167 1.00 48.16 169 MET A CA 1
ATOM 1391 C C . MET A 1 169 ? -4.904 0.079 24.864 1.00 48.16 169 MET A C 1
ATOM 1393 O O . MET A 1 169 ? -5.124 -0.648 25.833 1.00 48.16 169 MET A O 1
ATOM 1397 N N . ASP A 1 170 ? -3.686 0.329 24.385 1.00 49.97 170 ASP A N 1
ATOM 1398 C CA . ASP A 1 170 ? -2.452 0.027 25.107 1.00 49.97 170 ASP A CA 1
ATOM 1399 C C . ASP A 1 170 ? -2.457 0.813 26.432 1.00 49.97 170 ASP A C 1
ATOM 1401 O O . ASP A 1 170 ? -2.065 1.980 26.487 1.00 49.97 170 ASP A O 1
ATOM 1405 N N . GLN A 1 171 ? -2.957 0.190 27.503 1.00 40.44 171 GLN A N 1
ATOM 1406 C CA . GLN A 1 171 ? -2.866 0.744 28.852 1.00 40.44 171 GLN A CA 1
ATOM 1407 C C . GLN A 1 171 ? -1.420 0.618 29.342 1.00 40.44 171 GLN A C 1
ATOM 1409 O O . GLN A 1 171 ? -0.927 -0.489 29.572 1.00 40.44 171 GLN A O 1
ATOM 1414 N N . VAL A 1 172 ? -0.762 1.776 29.445 1.00 42.00 172 VAL A N 1
ATOM 1415 C CA . VAL A 1 172 ? 0.595 1.981 29.981 1.00 42.00 172 VAL A CA 1
ATOM 1416 C C . VAL A 1 172 ? 0.571 1.993 31.507 1.00 42.00 172 VAL A C 1
ATOM 1418 O O . VAL A 1 172 ? -0.326 2.667 32.059 1.00 42.00 172 VAL A O 1
#

Mean predicted aligned error: 17.37 Å